Protein AF-A0A2P4NW96-F1 (afdb_monomer_lite)

Structure (mmCIF, N/CA/C/O backbone):
data_AF-A0A2P4NW96-F1
#
_entry.id   AF-A0A2P4NW96-F1
#
loop_
_atom_site.group_PDB
_atom_site.id
_atom_site.type_symbol
_atom_site.label_atom_id
_atom_site.label_alt_id
_atom_site.label_comp_id
_atom_site.label_asym_id
_atom_site.label_entity_id
_atom_site.label_seq_id
_atom_site.pdbx_PDB_ins_code
_atom_site.Cartn_x
_atom_site.Cartn_y
_atom_site.Cartn_z
_atom_site.occupancy
_atom_site.B_iso_or_equiv
_atom_site.auth_seq_id
_atom_site.auth_comp_id
_atom_site.auth_asym_id
_atom_site.auth_atom_id
_atom_site.pdbx_PDB_model_num
ATOM 1 N N . MET A 1 1 ? -17.431 -5.741 23.322 1.00 38.56 1 MET A N 1
ATOM 2 C CA . MET A 1 1 ? -17.577 -4.349 22.857 1.00 38.56 1 MET A CA 1
ATOM 3 C C . MET A 1 1 ? -16.946 -4.298 21.485 1.00 38.56 1 MET A C 1
ATOM 5 O O . MET A 1 1 ? -15.753 -4.543 21.387 1.00 38.56 1 MET A O 1
ATOM 9 N N . SER A 1 2 ? -17.758 -4.155 20.440 1.00 42.44 2 SER A N 1
ATOM 10 C CA . SER A 1 2 ? -17.273 -4.109 19.061 1.00 42.44 2 SER A CA 1
ATOM 11 C C . SER A 1 2 ? -16.661 -2.736 18.823 1.00 42.44 2 SER A C 1
ATOM 13 O O . SER A 1 2 ? -17.386 -1.745 18.791 1.00 42.44 2 SER A O 1
ATOM 15 N N . SER A 1 3 ? -15.337 -2.678 18.722 1.00 50.03 3 SER A N 1
ATOM 16 C CA . SER A 1 3 ? -14.622 -1.497 18.253 1.00 50.03 3 SER A CA 1
ATOM 17 C C . SER A 1 3 ? -14.948 -1.329 16.772 1.00 50.03 3 SER A C 1
ATOM 19 O O . SER A 1 3 ? -14.336 -1.970 15.925 1.00 50.03 3 SER A O 1
ATOM 21 N N . ALA A 1 4 ? -15.979 -0.548 16.457 1.00 57.47 4 ALA A N 1
ATOM 22 C CA . ALA A 1 4 ? -16.159 -0.062 15.100 1.00 57.47 4 ALA A CA 1
ATOM 23 C C . ALA A 1 4 ? -15.061 0.982 14.882 1.00 57.47 4 ALA A C 1
ATOM 25 O O . ALA A 1 4 ? -15.185 2.109 15.353 1.00 57.47 4 ALA A O 1
ATOM 26 N N . SER A 1 5 ? -13.946 0.564 14.282 1.00 61.41 5 SER A N 1
ATOM 27 C CA . SER A 1 5 ? -12.894 1.480 13.851 1.00 61.41 5 SER A CA 1
ATOM 28 C C . SER A 1 5 ? -13.525 2.497 12.904 1.00 61.41 5 SER A C 1
ATOM 30 O O . SER A 1 5 ? -14.154 2.104 11.919 1.00 61.41 5 SER A O 1
ATOM 32 N N . GLU A 1 6 ? -13.431 3.784 13.236 1.00 64.62 6 GLU A N 1
ATOM 33 C CA . GLU A 1 6 ? -13.913 4.842 12.351 1.00 64.62 6 GLU A CA 1
ATOM 34 C C . GLU A 1 6 ? -13.207 4.728 10.989 1.00 64.62 6 GLU A C 1
ATOM 36 O O . GLU A 1 6 ? -12.010 4.420 10.945 1.00 64.62 6 GLU A O 1
ATOM 41 N N . PRO A 1 7 ? -13.927 4.920 9.871 1.00 64.06 7 PRO A N 1
ATOM 42 C CA . PRO A 1 7 ? -13.311 4.897 8.554 1.00 64.06 7 PRO A CA 1
ATOM 43 C C . PRO A 1 7 ? -12.245 5.998 8.450 1.00 64.06 7 PRO A C 1
ATOM 45 O O . PRO A 1 7 ? -12.442 7.121 8.919 1.00 64.06 7 PRO A O 1
ATOM 48 N N . LEU A 1 8 ? -11.109 5.663 7.838 1.00 53.50 8 LEU A N 1
ATOM 49 C CA . LEU A 1 8 ? -10.011 6.603 7.619 1.00 53.50 8 LEU A CA 1
ATOM 50 C C . LEU A 1 8 ? -10.459 7.739 6.693 1.00 53.50 8 LEU A C 1
ATOM 52 O O . LEU A 1 8 ? -11.088 7.501 5.661 1.00 53.50 8 LEU A O 1
ATOM 56 N N . THR A 1 9 ? -10.103 8.965 7.056 1.00 62.69 9 THR A N 1
ATOM 57 C CA . THR A 1 9 ? -10.306 10.191 6.283 1.00 62.69 9 THR A CA 1
ATOM 58 C C . THR A 1 9 ? -8.957 10.860 6.022 1.00 62.69 9 THR A C 1
ATOM 60 O O . THR A 1 9 ? -7.955 10.543 6.664 1.00 62.69 9 THR A O 1
ATOM 63 N N . GLU A 1 10 ? -8.918 11.820 5.095 1.00 51.03 10 GLU A N 1
ATOM 64 C CA . GLU A 1 10 ? -7.710 12.621 4.823 1.00 51.03 10 GLU A CA 1
ATOM 65 C C . GLU A 1 10 ? -7.217 13.390 6.065 1.00 51.03 10 GLU A C 1
ATOM 67 O O . GLU A 1 10 ? -6.043 13.732 6.162 1.00 51.03 10 GLU A O 1
ATOM 72 N N . GLU A 1 11 ? -8.104 13.636 7.031 1.00 50.31 11 GLU A N 1
ATOM 73 C CA . GLU A 1 11 ? -7.850 14.441 8.228 1.00 50.31 11 GLU A CA 1
ATOM 74 C C . GLU A 1 11 ? -7.335 13.609 9.416 1.00 50.31 11 GLU A C 1
ATOM 76 O O . GLU A 1 11 ? -6.765 14.176 10.347 1.00 50.31 11 GLU A O 1
ATOM 81 N N . ASN A 1 12 ? -7.534 12.283 9.407 1.00 52.59 12 ASN A N 1
ATOM 82 C CA . ASN A 1 12 ? -7.228 11.398 10.542 1.00 52.59 12 ASN A CA 1
ATOM 83 C C . ASN A 1 12 ? -6.174 10.317 10.236 1.00 52.59 12 ASN A C 1
ATOM 85 O O . ASN A 1 12 ? -5.923 9.448 11.073 1.00 52.59 12 ASN A O 1
ATOM 89 N N . THR A 1 13 ? -5.539 10.380 9.062 1.00 53.03 13 THR A N 1
ATOM 90 C CA . THR A 1 13 ? -4.489 9.448 8.645 1.00 53.03 13 THR A CA 1
ATOM 91 C C . THR A 1 13 ? -3.110 10.103 8.677 1.00 53.03 13 THR A C 1
ATOM 93 O O . THR A 1 13 ? -2.887 11.180 8.130 1.00 53.03 13 THR A O 1
ATOM 96 N N . ASN A 1 14 ? -2.153 9.429 9.310 1.00 49.34 14 ASN A N 1
ATOM 97 C CA . ASN A 1 14 ? -0.731 9.774 9.290 1.00 49.34 14 ASN A CA 1
ATOM 98 C C . ASN A 1 14 ? 0.040 9.017 8.193 1.00 49.34 14 ASN A C 1
ATOM 100 O O . ASN A 1 14 ? 1.274 9.029 8.181 1.00 49.34 14 ASN A O 1
ATOM 104 N N . ALA A 1 15 ? -0.672 8.365 7.266 1.00 50.97 15 ALA A N 1
ATOM 105 C CA . ALA A 1 15 ? -0.075 7.745 6.095 1.00 50.97 15 ALA A CA 1
ATOM 106 C C . ALA A 1 15 ? 0.605 8.819 5.228 1.00 50.97 15 ALA A C 1
ATOM 108 O O . ALA A 1 15 ? -0.040 9.527 4.456 1.00 50.97 15 ALA A O 1
ATOM 109 N N . PHE A 1 16 ? 1.929 8.936 5.347 1.00 49.94 16 PHE A N 1
ATOM 110 C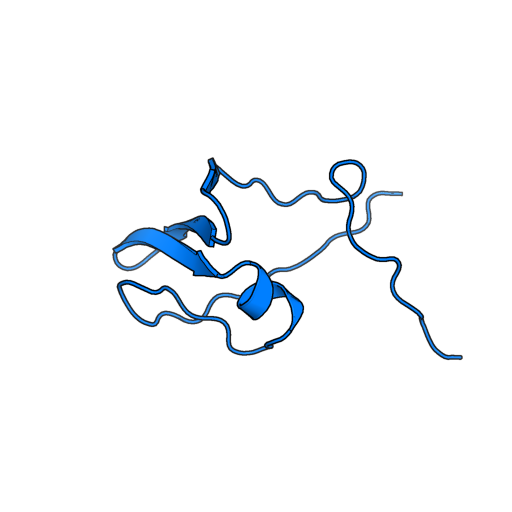 CA . PHE A 1 16 ? 2.767 9.693 4.420 1.00 49.94 16 PHE A CA 1
ATOM 111 C C . PHE A 1 16 ? 2.778 8.973 3.061 1.00 49.94 16 PHE A C 1
ATOM 113 O O . PHE A 1 16 ? 3.694 8.226 2.727 1.00 49.94 16 PHE A O 1
ATOM 120 N N . ALA A 1 17 ? 1.718 9.162 2.278 1.00 53.00 17 ALA A N 1
ATOM 121 C CA . ALA A 1 17 ? 1.665 8.747 0.888 1.00 53.00 17 ALA A CA 1
ATOM 122 C C . ALA A 1 17 ? 2.515 9.713 0.059 1.00 53.00 17 ALA A C 1
ATOM 124 O O . ALA A 1 17 ? 2.173 10.890 -0.069 1.00 53.00 17 ALA A O 1
ATOM 125 N N . HIS A 1 18 ? 3.612 9.239 -0.538 1.00 52.31 18 HIS A N 1
ATOM 126 C CA . HIS A 1 18 ? 4.413 10.086 -1.430 1.00 52.31 18 HIS A CA 1
ATOM 127 C C . HIS A 1 18 ? 3.637 10.527 -2.682 1.00 52.31 18 HIS A C 1
ATOM 129 O O . HIS A 1 18 ? 4.004 11.530 -3.293 1.00 52.31 18 HIS A O 1
ATOM 135 N N . ARG A 1 19 ? 2.541 9.830 -3.013 1.00 54.66 19 ARG A N 1
ATOM 136 C CA . ARG A 1 19 ? 1.382 10.255 -3.817 1.00 54.66 19 ARG A CA 1
ATOM 137 C C . ARG A 1 19 ? 0.351 9.124 -3.778 1.00 54.66 19 ARG A C 1
ATOM 139 O O . ARG A 1 19 ? 0.734 7.958 -3.840 1.00 54.66 19 ARG A O 1
ATOM 146 N N . ILE A 1 20 ? -0.933 9.465 -3.716 1.00 57.75 20 ILE A N 1
ATO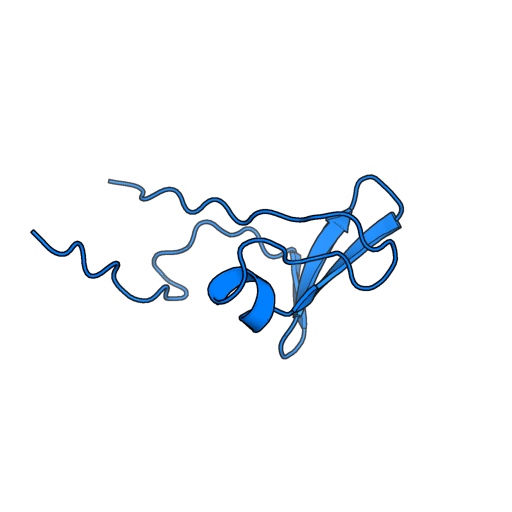M 147 C CA . ILE A 1 20 ? -1.998 8.543 -4.125 1.00 57.75 20 ILE A CA 1
ATOM 148 C C . ILE A 1 20 ? -2.139 8.711 -5.640 1.00 57.75 20 ILE A C 1
ATOM 150 O O . ILE A 1 20 ? -2.420 9.816 -6.114 1.00 57.75 20 ILE A O 1
ATOM 154 N N . ALA A 1 21 ? -1.874 7.652 -6.402 1.00 63.00 21 ALA A N 1
ATOM 155 C CA . ALA A 1 21 ? -1.959 7.658 -7.859 1.00 63.00 21 ALA A CA 1
ATOM 156 C C . ALA A 1 21 ? -3.191 6.856 -8.293 1.00 63.00 21 ALA A C 1
ATOM 158 O O . ALA A 1 21 ? -3.100 5.695 -8.660 1.00 63.00 21 ALA A O 1
ATOM 159 N N . GLY A 1 22 ? -4.369 7.480 -8.228 1.00 73.62 22 GLY A N 1
ATOM 160 C CA . GLY A 1 22 ? -5.622 6.762 -8.464 1.00 73.62 22 GLY A CA 1
ATOM 161 C C . GLY A 1 22 ? -5.975 5.878 -7.269 1.00 73.62 22 GLY A C 1
ATOM 162 O O . GLY A 1 22 ? -6.287 6.402 -6.202 1.00 73.62 22 GLY A O 1
ATOM 163 N N . ASP A 1 23 ? -5.948 4.562 -7.455 1.00 81.88 23 ASP A N 1
ATOM 164 C CA . ASP A 1 23 ? -6.299 3.540 -6.462 1.00 81.88 23 ASP A CA 1
ATOM 165 C C . ASP A 1 23 ? -5.083 2.891 -5.780 1.00 81.88 23 ASP A C 1
ATOM 167 O O . ASP A 1 23 ? -5.244 1.967 -4.979 1.00 81.88 23 ASP A O 1
ATOM 171 N N . SER A 1 24 ? -3.874 3.396 -6.038 1.00 80.75 24 SER A N 1
ATOM 172 C CA . SER A 1 24 ? -2.637 2.869 -5.472 1.00 80.75 24 SER A CA 1
ATOM 173 C C . SER A 1 24 ? -1.861 3.865 -4.604 1.00 80.75 24 SER A C 1
ATOM 175 O O . SER A 1 24 ? -1.905 5.089 -4.776 1.00 80.75 24 SER A O 1
ATOM 177 N N . LEU A 1 25 ? -1.141 3.302 -3.633 1.00 83.75 25 LEU A N 1
ATOM 178 C CA . LEU A 1 25 ? -0.182 3.969 -2.768 1.00 83.75 25 LEU A CA 1
ATOM 179 C C . LEU A 1 25 ? 1.234 3.703 -3.286 1.00 83.75 25 LEU A C 1
ATOM 181 O O . LEU A 1 25 ? 1.657 2.549 -3.374 1.00 83.75 25 LEU A O 1
ATOM 185 N N . VAL A 1 26 ? 1.986 4.774 -3.543 1.00 84.19 26 VAL A N 1
ATOM 186 C CA . VAL A 1 26 ? 3.418 4.691 -3.858 1.00 84.19 26 VAL A CA 1
ATOM 187 C C . VAL A 1 26 ? 4.249 4.933 -2.599 1.00 84.19 26 VAL A C 1
ATOM 189 O O . VAL A 1 26 ? 4.017 5.904 -1.870 1.00 84.19 26 VAL A O 1
ATOM 192 N N . TYR A 1 27 ? 5.230 4.064 -2.354 1.00 76.06 27 TYR A N 1
ATOM 193 C CA . TYR A 1 27 ? 6.078 4.077 -1.161 1.00 76.06 27 TYR A CA 1
ATOM 194 C C . TYR A 1 27 ? 7.532 3.694 -1.481 1.00 76.06 27 TYR A C 1
ATOM 196 O O . TYR A 1 27 ? 7.831 3.129 -2.533 1.00 76.06 27 TYR A O 1
ATOM 204 N N . GLU A 1 28 ? 8.450 3.986 -0.559 1.00 81.75 28 GLU A N 1
ATOM 205 C CA . GLU A 1 28 ? 9.840 3.529 -0.654 1.00 81.75 28 GLU A CA 1
ATOM 206 C C . GLU A 1 28 ? 9.912 2.029 -0.345 1.00 81.75 28 GLU A C 1
ATOM 208 O O . GLU A 1 28 ? 9.760 1.591 0.800 1.00 81.75 28 GLU A O 1
ATOM 213 N N . CYS A 1 29 ? 10.105 1.218 -1.384 1.00 82.81 29 CYS A N 1
ATOM 214 C CA . CYS A 1 29 ? 10.131 -0.231 -1.249 1.00 82.81 29 CYS A CA 1
ATOM 215 C C . CYS A 1 29 ? 11.568 -0.735 -1.055 1.00 82.81 29 CYS A C 1
ATOM 217 O O . CYS A 1 29 ? 12.424 -0.457 -1.899 1.00 82.81 29 CYS A O 1
ATOM 219 N N . PRO A 1 30 ? 11.847 -1.564 -0.028 1.00 81.06 30 PRO A N 1
ATOM 220 C CA . PRO A 1 30 ? 13.207 -2.018 0.278 1.00 81.06 30 PRO A CA 1
ATOM 221 C C . PRO A 1 30 ? 13.847 -2.876 -0.825 1.00 81.06 30 PRO A C 1
ATOM 223 O O . PRO A 1 30 ? 15.062 -3.044 -0.831 1.00 81.06 30 PRO A O 1
ATOM 226 N N . ASN A 1 31 ? 13.045 -3.420 -1.746 1.00 84.12 31 ASN A N 1
ATOM 227 C CA . ASN A 1 31 ? 13.506 -4.305 -2.820 1.00 84.12 31 ASN A CA 1
ATOM 228 C C . ASN A 1 31 ? 13.449 -3.671 -4.221 1.00 84.12 31 ASN A C 1
ATOM 230 O O . ASN A 1 31 ? 13.960 -4.274 -5.160 1.00 84.12 31 ASN A O 1
ATOM 234 N N . CYS A 1 32 ? 12.822 -2.500 -4.372 1.00 80.00 32 CYS A N 1
ATOM 235 C CA . CYS A 1 32 ? 12.463 -1.936 -5.679 1.00 80.00 32 CYS A CA 1
ATOM 236 C C . CYS A 1 32 ? 12.813 -0.438 -5.849 1.00 80.00 32 CYS A C 1
ATOM 238 O O . CYS A 1 32 ? 12.556 0.110 -6.914 1.00 80.00 32 CYS A O 1
ATOM 240 N N . GLU A 1 33 ? 13.411 0.222 -4.843 1.00 79.69 33 GLU A N 1
ATOM 241 C CA . GLU A 1 33 ? 13.602 1.690 -4.743 1.00 79.69 33 GLU A CA 1
ATOM 242 C C . GLU A 1 33 ? 12.272 2.441 -4.558 1.00 79.69 33 GLU A C 1
ATOM 244 O O . GLU A 1 33 ? 12.064 3.089 -3.534 1.00 79.69 33 GLU A O 1
ATOM 249 N N . PHE A 1 34 ? 11.318 2.233 -5.466 1.00 79.50 34 PHE A N 1
ATOM 250 C CA . PHE A 1 34 ? 9.922 2.646 -5.334 1.00 79.50 34 PHE A CA 1
ATOM 251 C C . PHE A 1 34 ? 9.023 1.432 -5.544 1.00 79.50 34 PHE A C 1
ATOM 253 O O .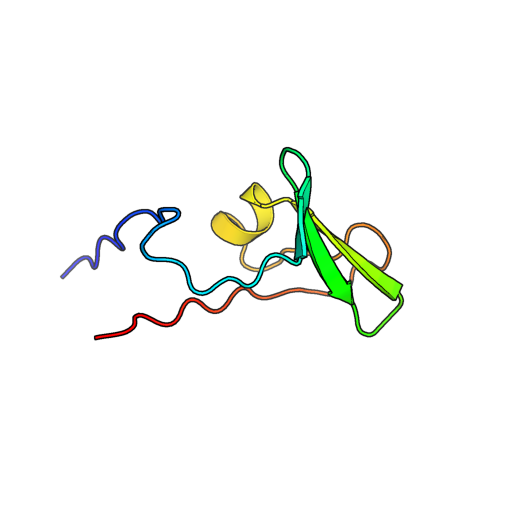 PHE A 1 34 ? 9.325 0.568 -6.364 1.00 79.50 34 PHE A O 1
ATOM 260 N N . GLY A 1 35 ? 7.951 1.333 -4.765 1.00 83.88 35 GLY A N 1
ATOM 261 C CA . GLY A 1 35 ? 6.949 0.288 -4.925 1.00 83.88 35 GLY A CA 1
ATOM 262 C C . GLY A 1 35 ? 5.547 0.861 -4.918 1.00 83.88 35 GLY A C 1
ATOM 263 O O . GLY A 1 35 ? 5.292 1.923 -4.345 1.00 83.88 35 GLY A O 1
ATOM 264 N N . GLU A 1 36 ? 4.648 0.122 -5.547 1.00 88.38 36 GLU A N 1
ATOM 265 C CA . GLU A 1 36 ? 3.228 0.433 -5.621 1.00 88.38 36 GLU A CA 1
ATOM 266 C C . GLU A 1 36 ? 2.409 -0.672 -4.947 1.00 88.38 36 GLU A C 1
ATOM 268 O O . GLU A 1 36 ? 2.762 -1.850 -5.010 1.00 88.38 36 GLU A O 1
ATOM 273 N N . VAL A 1 37 ? 1.320 -0.311 -4.275 1.00 87.31 37 VAL A N 1
ATOM 274 C CA . VAL A 1 37 ? 0.359 -1.259 -3.691 1.00 87.31 37 VAL A CA 1
ATOM 275 C C . VAL A 1 37 ? -1.047 -0.676 -3.779 1.00 87.31 37 VAL A C 1
ATOM 277 O O . VAL A 1 37 ? -1.223 0.531 -3.629 1.00 87.31 37 VAL A O 1
ATOM 280 N N . LEU A 1 38 ? -2.062 -1.505 -4.020 1.00 87.06 38 LEU A N 1
ATOM 281 C CA . LEU A 1 38 ? -3.446 -1.032 -4.086 1.00 87.06 38 LEU A CA 1
ATOM 282 C C . LEU A 1 38 ? -3.942 -0.607 -2.701 1.00 87.06 38 LEU A C 1
ATOM 284 O O . LEU A 1 38 ? -3.808 -1.343 -1.722 1.00 87.06 38 LEU A O 1
ATOM 288 N N . VAL A 1 39 ? -4.565 0.568 -2.619 1.00 81.75 39 VAL A N 1
ATOM 289 C CA . VAL A 1 39 ? -5.117 1.106 -1.366 1.00 81.75 39 VAL A CA 1
ATOM 290 C C . VAL A 1 39 ? -6.227 0.203 -0.829 1.00 81.75 39 VAL A C 1
ATOM 292 O O . VAL A 1 39 ? -6.311 -0.015 0.376 1.00 81.75 39 VAL A O 1
ATOM 295 N N . THR A 1 40 ? -7.049 -0.374 -1.707 1.00 81.81 40 THR A N 1
ATOM 296 C CA . THR A 1 40 ? -8.078 -1.349 -1.315 1.00 81.81 40 THR A CA 1
ATOM 297 C C . THR A 1 40 ? -7.462 -2.588 -0.677 1.00 81.81 40 THR A C 1
ATOM 299 O O . THR A 1 40 ? -7.911 -3.000 0.386 1.00 81.81 40 THR A O 1
ATOM 302 N N . GLU A 1 41 ? -6.381 -3.131 -1.244 1.00 83.25 41 GLU A N 1
ATOM 303 C CA . GLU A 1 41 ? -5.668 -4.256 -0.634 1.00 83.25 41 GLU A CA 1
ATOM 304 C C . GLU A 1 41 ? -5.065 -3.884 0.722 1.00 83.25 41 GLU A C 1
ATOM 306 O O . GLU A 1 41 ? -5.124 -4.695 1.639 1.00 83.25 41 GLU A O 1
ATOM 311 N N . LEU A 1 42 ? -4.543 -2.666 0.894 1.00 80.81 42 LEU A N 1
ATOM 312 C CA . LEU A 1 42 ? -4.030 -2.211 2.193 1.00 80.81 42 LEU A CA 1
ATOM 313 C C . LEU A 1 42 ? -5.098 -2.151 3.288 1.00 80.81 42 LEU A C 1
ATOM 315 O O . LEU A 1 42 ? -4.774 -2.332 4.461 1.00 80.81 42 LEU A O 1
ATOM 319 N N . ILE A 1 43 ? -6.340 -1.842 2.914 1.00 78.25 43 ILE A N 1
ATOM 320 C CA . ILE A 1 43 ? -7.460 -1.683 3.848 1.00 78.25 43 ILE A CA 1
ATOM 321 C C . ILE A 1 43 ? -8.148 -3.028 4.109 1.00 78.25 43 ILE A C 1
ATOM 323 O O . ILE A 1 43 ? -8.532 -3.317 5.242 1.00 78.25 43 ILE A O 1
ATOM 327 N N . GLU A 1 44 ? -8.326 -3.842 3.069 1.00 81.62 44 GLU A N 1
ATOM 328 C CA . GLU A 1 44 ? -9.154 -5.051 3.109 1.00 81.62 44 GLU A CA 1
ATOM 329 C C . GLU A 1 44 ? -8.347 -6.340 3.328 1.00 81.62 44 GLU A C 1
ATOM 331 O O . GLU A 1 44 ? -8.923 -7.361 3.712 1.00 81.62 44 GLU A O 1
ATOM 336 N N . SER A 1 45 ? -7.028 -6.320 3.096 1.00 78.88 45 SER A N 1
ATOM 337 C CA . SER A 1 45 ? -6.163 -7.501 3.163 1.00 78.88 45 SER A CA 1
ATOM 338 C C . SER A 1 45 ? -4.991 -7.317 4.124 1.00 78.88 45 SER A C 1
ATOM 340 O O . SER A 1 45 ? -4.178 -6.404 4.012 1.00 78.88 45 SER A O 1
ATOM 342 N N . ASP A 1 46 ? -4.816 -8.290 5.018 1.00 78.00 46 ASP A N 1
ATOM 343 C CA . ASP A 1 46 ? -3.633 -8.373 5.880 1.00 78.00 46 ASP A CA 1
ATOM 344 C C . ASP A 1 46 ? -2.348 -8.736 5.110 1.00 78.00 46 ASP A C 1
ATOM 346 O O . ASP A 1 46 ? -1.249 -8.673 5.675 1.00 78.00 46 ASP A O 1
ATOM 350 N N . ASP A 1 47 ? -2.464 -9.180 3.855 1.00 83.00 47 ASP A N 1
ATOM 351 C CA . ASP A 1 47 ? -1.362 -9.667 3.014 1.00 83.00 47 ASP A CA 1
ATOM 352 C C . ASP A 1 47 ? -1.181 -8.823 1.747 1.00 83.00 47 ASP A C 1
ATOM 354 O O . ASP A 1 47 ? -0.858 -9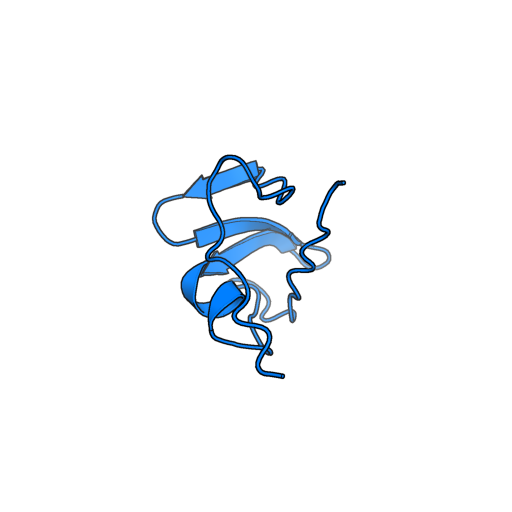.361 0.694 1.00 83.00 47 ASP A O 1
ATOM 358 N N . ALA A 1 48 ? -1.392 -7.508 1.838 1.00 86.94 48 ALA A N 1
ATOM 359 C CA . ALA A 1 48 ? -1.084 -6.580 0.754 1.00 86.94 48 ALA A CA 1
ATOM 360 C C . ALA A 1 48 ? 0.397 -6.677 0.336 1.00 86.94 48 ALA A C 1
ATOM 362 O O . ALA A 1 48 ? 1.295 -6.850 1.174 1.00 86.94 48 ALA A O 1
ATOM 363 N N . ARG A 1 49 ? 0.671 -6.580 -0.969 1.00 88.56 49 ARG A N 1
ATOM 364 C CA . ARG A 1 49 ? 2.016 -6.782 -1.530 1.00 88.56 49 ARG A CA 1
ATOM 365 C C . ARG A 1 49 ? 2.376 -5.690 -2.523 1.00 88.56 49 ARG A C 1
ATOM 367 O O . ARG A 1 49 ? 1.525 -5.210 -3.258 1.00 88.56 49 ARG A O 1
ATOM 374 N N . CYS A 1 50 ? 3.666 -5.370 -2.582 1.00 89.12 50 CYS A N 1
ATOM 375 C CA . CYS A 1 50 ? 4.233 -4.580 -3.670 1.00 89.12 50 CYS A CA 1
ATOM 376 C C . CYS A 1 50 ? 3.850 -5.205 -5.017 1.00 89.12 50 CYS A C 1
ATOM 378 O O . CYS A 1 50 ? 4.138 -6.389 -5.227 1.00 89.12 50 CYS A O 1
ATOM 380 N N . LEU A 1 51 ? 3.286 -4.422 -5.930 1.00 88.69 51 LEU A N 1
ATOM 381 C CA . LEU A 1 51 ? 2.952 -4.868 -7.281 1.00 88.69 51 LEU A CA 1
ATOM 382 C C . LEU A 1 51 ? 4.208 -5.251 -8.081 1.00 88.69 51 LEU A C 1
ATOM 384 O O . LEU A 1 51 ? 4.149 -6.160 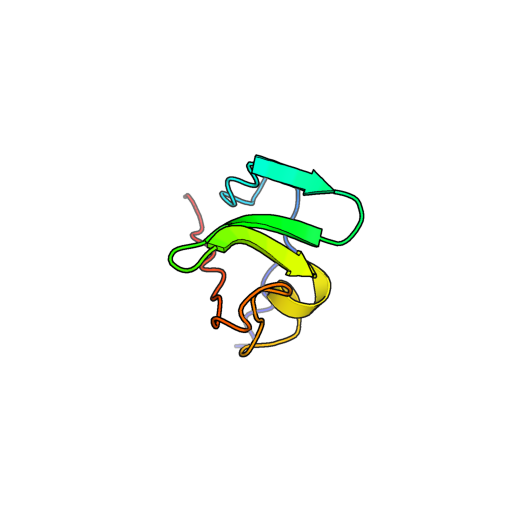-8.906 1.00 88.69 51 LEU A O 1
ATOM 388 N N . ASP A 1 52 ? 5.355 -4.634 -7.779 1.00 88.31 52 ASP A N 1
ATOM 389 C CA . ASP A 1 52 ? 6.603 -4.850 -8.522 1.00 88.31 52 ASP A CA 1
ATOM 390 C C . ASP A 1 52 ? 7.406 -6.067 -8.036 1.00 88.31 52 ASP A C 1
ATOM 392 O O . ASP A 1 52 ? 7.844 -6.898 -8.831 1.00 88.31 52 ASP A O 1
ATOM 396 N N . CYS A 1 53 ? 7.616 -6.195 -6.721 1.00 89.44 53 CYS A N 1
ATOM 397 C CA . CYS A 1 53 ? 8.478 -7.238 -6.135 1.00 89.44 53 CYS A CA 1
ATOM 398 C C . CYS A 1 53 ? 7.748 -8.234 -5.227 1.00 89.44 53 CYS A C 1
ATOM 400 O O . CYS A 1 53 ? 8.391 -9.092 -4.619 1.00 89.44 53 CYS A O 1
ATOM 402 N N . GLY A 1 54 ? 6.427 -8.119 -5.061 1.00 89.00 54 GLY A N 1
ATOM 403 C CA . GLY A 1 54 ? 5.636 -9.031 -4.226 1.00 89.00 54 GLY A CA 1
ATOM 404 C C . GLY A 1 54 ? 5.967 -8.983 -2.730 1.00 89.00 54 GLY A C 1
ATOM 405 O O . GLY A 1 54 ? 5.513 -9.833 -1.965 1.00 89.00 54 GLY A O 1
ATOM 406 N N . THR A 1 55 ? 6.778 -8.013 -2.303 1.00 86.94 55 THR A N 1
ATOM 407 C CA . THR A 1 55 ? 7.157 -7.833 -0.899 1.00 86.94 55 THR A CA 1
ATOM 408 C C . THR A 1 55 ? 5.931 -7.459 -0.094 1.00 86.94 55 THR A C 1
ATOM 410 O O . THR A 1 55 ? 5.215 -6.535 -0.471 1.00 86.94 55 THR A O 1
ATOM 413 N N . ARG A 1 56 ? 5.695 -8.168 1.011 1.00 85.88 56 ARG A N 1
ATOM 414 C CA . ARG A 1 56 ? 4.549 -7.890 1.871 1.00 85.88 56 ARG A CA 1
ATOM 415 C C . ARG A 1 56 ? 4.688 -6.516 2.510 1.00 85.88 56 ARG A C 1
ATOM 417 O O . ARG A 1 56 ? 5.745 -6.175 3.043 1.00 85.88 56 ARG A O 1
ATOM 424 N N . TYR A 1 57 ? 3.593 -5.778 2.489 1.00 75.62 57 TYR A N 1
ATOM 425 C CA . TYR A 1 57 ? 3.469 -4.469 3.092 1.00 75.62 57 TYR A CA 1
ATOM 426 C C . TYR A 1 57 ? 2.395 -4.513 4.180 1.00 75.62 57 TYR A C 1
ATOM 428 O O . TYR A 1 57 ? 1.386 -5.203 4.043 1.00 75.62 57 TYR A O 1
ATOM 436 N N . ARG A 1 58 ? 2.620 -3.798 5.286 1.00 72.88 58 ARG A N 1
ATOM 437 C CA . ARG A 1 58 ? 1.640 -3.672 6.368 1.00 72.88 58 ARG A CA 1
ATOM 438 C C . ARG A 1 58 ? 1.450 -2.204 6.704 1.00 72.88 58 ARG A C 1
ATOM 440 O O . ARG A 1 58 ? 2.392 -1.555 7.154 1.00 72.88 58 ARG A O 1
ATOM 447 N N . LEU A 1 59 ? 0.233 -1.710 6.503 1.00 72.06 59 LEU A N 1
ATOM 448 C CA . LEU A 1 59 ? -0.158 -0.380 6.941 1.00 72.06 59 LEU A CA 1
ATOM 449 C C . LEU A 1 59 ? -0.380 -0.413 8.459 1.00 72.06 59 LEU A C 1
ATOM 451 O O . LEU A 1 59 ? -1.205 -1.180 8.951 1.00 72.06 59 LEU A O 1
ATOM 455 N N . ASN A 1 60 ? 0.369 0.400 9.201 1.00 68.25 60 ASN A N 1
ATOM 456 C CA . ASN A 1 60 ? 0.101 0.652 10.614 1.00 68.25 60 ASN A CA 1
ATOM 457 C C . ASN A 1 60 ? -0.522 2.042 10.727 1.00 68.25 60 ASN A C 1
ATOM 459 O O . ASN A 1 60 ? 0.071 3.017 10.274 1.00 68.25 60 ASN A O 1
ATOM 463 N N . ILE A 1 61 ? -1.711 2.116 11.316 1.00 68.75 61 ILE A N 1
ATOM 464 C CA . ILE A 1 61 ? -2.412 3.373 11.583 1.00 68.75 61 ILE A CA 1
ATOM 465 C C . ILE 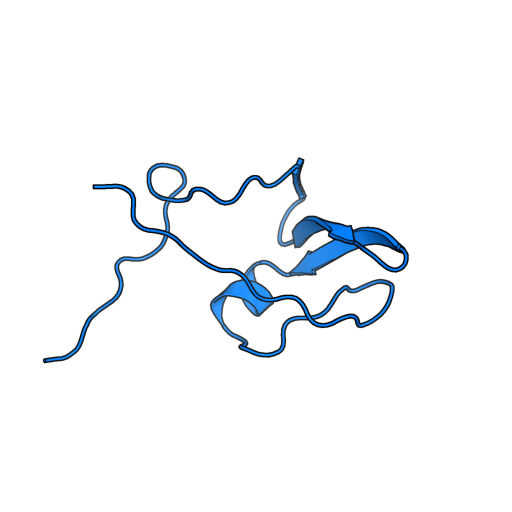A 1 61 ? -2.179 3.701 13.052 1.00 68.75 61 ILE A C 1
ATOM 467 O O . ILE A 1 61 ? -2.514 2.893 13.922 1.00 68.75 61 ILE A O 1
ATOM 471 N N . GLU A 1 62 ? -1.617 4.873 13.335 1.00 69.50 62 GLU A N 1
ATOM 472 C CA . GLU A 1 62 ? -1.475 5.359 14.709 1.00 69.50 62 GLU A CA 1
ATOM 473 C C . GLU A 1 62 ? -2.453 6.509 14.937 1.00 69.50 62 GLU A C 1
ATOM 475 O O . GLU A 1 62 ? -2.405 7.530 14.254 1.00 69.50 62 GLU A O 1
ATOM 480 N N . THR A 1 63 ? -3.349 6.350 15.910 1.00 68.50 63 THR A N 1
ATOM 481 C CA . THR A 1 63 ? -4.255 7.421 16.333 1.00 68.50 63 THR A CA 1
ATOM 482 C C . THR A 1 63 ? -3.482 8.448 17.153 1.00 68.50 63 THR A C 1
ATOM 484 O O . THR A 1 63 ? -2.949 8.109 18.214 1.00 68.50 63 THR A O 1
ATOM 487 N N . VAL A 1 64 ? -3.448 9.697 16.691 1.00 72.75 64 VAL A N 1
ATOM 488 C CA . VAL A 1 64 ? -2.885 10.822 17.448 1.00 72.75 64 VAL A CA 1
ATOM 489 C C . VAL A 1 64 ? -3.988 11.416 18.330 1.00 72.75 64 VAL A C 1
ATOM 491 O O . VAL A 1 64 ? -5.073 11.712 17.835 1.00 72.75 64 VAL A O 1
ATOM 494 N N . ALA A 1 65 ? -3.718 11.522 19.635 1.00 68.50 65 ALA A N 1
ATOM 495 C CA . ALA A 1 65 ? -4.632 12.061 20.648 1.00 68.50 65 ALA A CA 1
ATOM 496 C C . ALA A 1 65 ? -4.546 13.588 20.779 1.00 68.50 65 ALA A C 1
ATOM 498 O O . ALA A 1 65 ? -3.443 14.138 20.552 1.00 68.50 65 ALA A O 1
#

Organism: NCBI:txid1544719

Foldseek 3Di:
DDPPPPDDDPVFFPPPQVDDDPQWGWDCDPVPRIFIWGPCCQVPPCQTATPPPRHGDHDDGDGDD

pLDDT: mean 72.09, std 14.08, range [38.56, 89.44]

Sequence (65 aa):
MSSASEPLTEENTNAFAHRIAGDSLVYECPNCEFGEVLVTELIESDDARCLDCGTRYRLNIETVA

Radius of gyration: 12.72 Å; chains: 1; bounding box: 31×24×31 Å

Secondary structure (DSSP, 8-state):
----PPPP-TTT-----S-EETTEEEE--TTTSSEEEEHHHHHH-TT-B-TTT--B---------